Protein AF-A0A2G9M566-F1 (afdb_monomer_lite)

Foldseek 3Di:
DPPVVVVVVVVVVVVVVVVVVVVVVVVPPPPPPPDLVPDDFFDKDKAKFFFQDWDDDDQKIWTWGAHPPGDIAIEIEGDPDDDDDDHGWIKMFIFGFHADPNDTHTYGPDMDTD

Secondary structure (DSSP, 8-state):
--HHHHHHHHHHHHHHHHHHHHHHHHHT-----S-GGGS-TT-EEEEEEEEEEEEEETTEEEEEEEESSS-EEEEEE--SS-----TT-EEEEEEEEEEETTEEEEEEEEEEE-

Radius of gyration: 21.84 Å; chains: 1; bounding box: 43×29×70 Å

pLDDT: mean 78.09, std 10.56, range [49.12, 95.38]

Structure (mmCIF, N/CA/C/O backbone):
data_AF-A0A2G9M566-F1
#
_entry.id   AF-A0A2G9M566-F1
#
loop_
_atom_site.group_PDB
_atom_site.id
_atom_site.type_symbol
_atom_site.label_atom_id
_atom_site.label_alt_id
_atom_site.label_comp_id
_atom_site.label_asym_id
_atom_site.label_entity_id
_atom_site.label_seq_id
_atom_site.pdbx_PDB_ins_code
_atom_site.Cartn_x
_atom_site.Cartn_y
_atom_site.Cartn_z
_atom_site.occupancy
_atom_site.B_iso_or_equiv
_atom_site.auth_seq_id
_atom_site.auth_comp_id
_atom_site.auth_asym_id
_atom_site.auth_atom_id
_atom_site.pdbx_PDB_model_num
ATOM 1 N N . MET A 1 1 ? 20.624 1.531 -53.711 1.00 56.59 1 MET A N 1
ATOM 2 C CA . MET A 1 1 ? 20.668 1.667 -52.242 1.00 56.59 1 MET A CA 1
ATOM 3 C C . MET A 1 1 ? 21.709 0.681 -51.757 1.00 56.59 1 MET A C 1
ATOM 5 O O . MET A 1 1 ? 21.498 -0.508 -51.933 1.00 56.59 1 MET A O 1
ATOM 9 N N . GLU A 1 2 ? 22.858 1.154 -51.280 1.00 57.94 2 GLU A N 1
ATOM 10 C CA . GLU A 1 2 ? 23.898 0.269 -50.744 1.00 57.94 2 GLU A CA 1
ATOM 11 C C . GLU A 1 2 ? 23.403 -0.329 -49.425 1.00 57.94 2 GLU A C 1
ATOM 13 O O . GLU A 1 2 ? 23.013 0.402 -48.514 1.00 57.94 2 GLU A O 1
ATOM 18 N N . GLU A 1 3 ? 23.381 -1.656 -49.338 1.00 62.59 3 GLU A N 1
ATOM 19 C CA . GLU A 1 3 ? 22.819 -2.434 -48.224 1.00 62.59 3 GLU A CA 1
ATOM 20 C C . GLU A 1 3 ? 23.371 -1.999 -46.851 1.00 62.59 3 GLU A C 1
ATOM 22 O O . GLU A 1 3 ? 22.655 -2.011 -45.848 1.00 62.59 3 GLU A O 1
ATOM 27 N N . GLY A 1 4 ? 24.606 -1.484 -46.815 1.00 69.00 4 GLY A N 1
ATOM 28 C CA . GLY A 1 4 ? 25.237 -0.959 -45.602 1.00 69.00 4 GLY A CA 1
ATOM 29 C C . GLY A 1 4 ? 24.615 0.329 -45.042 1.00 69.00 4 GLY A C 1
ATOM 30 O O . GLY A 1 4 ? 24.756 0.602 -43.849 1.00 69.00 4 GLY A O 1
ATOM 31 N N . SER A 1 5 ? 23.907 1.122 -45.853 1.00 80.12 5 SER A N 1
ATOM 32 C CA . SER A 1 5 ? 23.261 2.359 -45.385 1.00 80.12 5 SER A CA 1
ATOM 33 C C . SER A 1 5 ? 21.976 2.080 -44.607 1.00 80.12 5 SER A C 1
ATOM 35 O O . SER A 1 5 ? 21.711 2.746 -43.608 1.00 80.12 5 SER A O 1
ATOM 37 N N . LEU A 1 6 ? 21.209 1.055 -44.995 1.00 83.88 6 LEU A N 1
ATOM 38 C CA . LEU A 1 6 ? 19.979 0.682 -44.290 1.00 83.88 6 LEU A CA 1
ATOM 39 C C . LEU A 1 6 ? 20.281 0.133 -42.889 1.00 83.88 6 LEU A C 1
ATOM 41 O O . LEU A 1 6 ? 1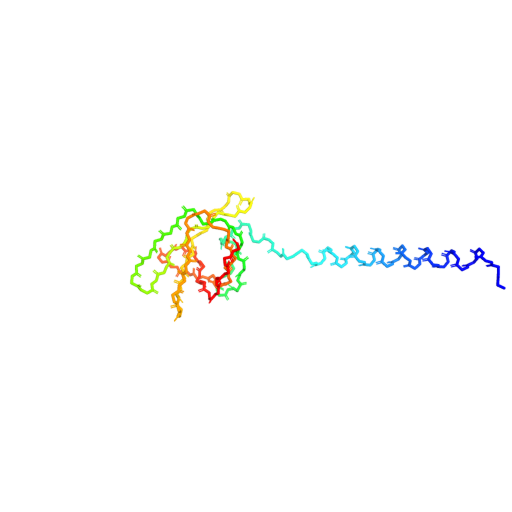9.622 0.508 -41.921 1.00 83.88 6 LEU A O 1
ATOM 45 N N . GLN A 1 7 ? 21.326 -0.691 -42.767 1.00 82.69 7 GLN A N 1
ATOM 46 C CA . GLN A 1 7 ? 21.741 -1.263 -41.486 1.00 82.69 7 GLN A CA 1
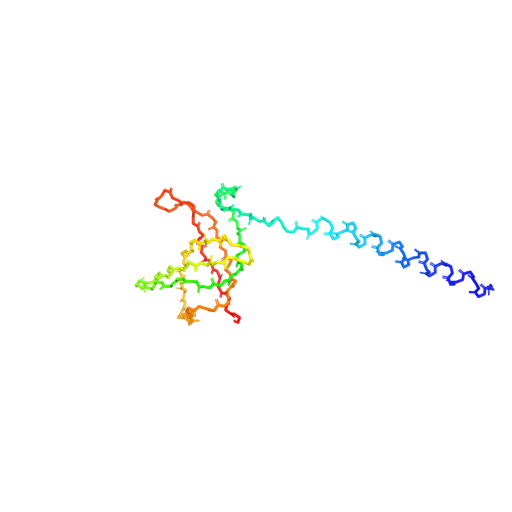ATOM 47 C C . GLN A 1 7 ? 22.201 -0.181 -40.496 1.00 82.69 7 GLN A C 1
ATOM 49 O O . GLN A 1 7 ? 21.819 -0.211 -39.329 1.00 82.69 7 GLN A O 1
ATOM 54 N N . LYS A 1 8 ? 22.960 0.821 -40.957 1.00 85.75 8 LYS A N 1
ATOM 55 C CA . LYS A 1 8 ? 23.404 1.946 -40.113 1.00 85.75 8 LYS A CA 1
ATOM 56 C C . LYS A 1 8 ? 22.239 2.798 -39.612 1.00 85.75 8 LYS A C 1
ATOM 58 O O . LYS A 1 8 ? 22.239 3.203 -38.450 1.00 85.75 8 LYS A O 1
ATOM 63 N N . ILE A 1 9 ? 21.239 3.040 -40.459 1.00 90.25 9 ILE A N 1
ATOM 64 C CA . ILE A 1 9 ? 20.042 3.800 -40.080 1.00 90.25 9 ILE A CA 1
ATOM 65 C C . ILE A 1 9 ? 19.222 3.011 -39.053 1.00 90.25 9 ILE A C 1
ATOM 67 O O . ILE A 1 9 ? 18.854 3.563 -38.019 1.00 90.25 9 ILE A O 1
ATOM 71 N N . ALA A 1 10 ? 19.011 1.712 -39.279 1.00 91.19 10 ALA A N 1
ATOM 72 C CA . ALA A 1 10 ? 18.273 0.851 -38.356 1.00 91.19 10 ALA A CA 1
ATOM 73 C C . ALA A 1 10 ? 18.933 0.779 -36.969 1.00 91.19 10 ALA A C 1
ATOM 75 O O . ALA A 1 10 ? 18.255 0.920 -35.953 1.00 91.19 10 ALA A O 1
ATOM 76 N N . VAL A 1 11 ? 20.262 0.630 -36.920 1.00 91.62 11 VAL A N 1
ATOM 77 C CA . VAL A 1 11 ? 21.016 0.606 -35.657 1.00 91.62 11 VAL A CA 1
ATOM 78 C C . VAL A 1 11 ? 20.936 1.957 -34.943 1.00 91.62 11 VAL A C 1
ATOM 80 O O . VAL A 1 11 ? 20.711 1.992 -33.737 1.00 91.62 11 VAL A O 1
ATOM 83 N N . THR A 1 12 ? 21.044 3.069 -35.673 1.00 93.44 12 THR A N 1
ATOM 84 C CA . THR A 1 12 ? 20.924 4.418 -35.090 1.00 93.44 12 THR A CA 1
ATOM 85 C C . THR A 1 12 ? 19.541 4.652 -34.481 1.00 93.44 12 THR A C 1
ATOM 87 O O . THR A 1 12 ? 19.442 5.154 -33.364 1.00 93.44 12 THR A O 1
ATOM 90 N N . ILE A 1 13 ? 18.472 4.250 -35.177 1.00 94.44 13 ILE A N 1
ATOM 91 C CA . ILE A 1 13 ? 17.097 4.376 -34.675 1.00 94.44 13 ILE A CA 1
ATOM 92 C C . ILE A 1 13 ? 16.893 3.502 -33.434 1.00 94.44 13 ILE A C 1
ATOM 94 O O . ILE A 1 13 ? 16.295 3.960 -32.465 1.00 94.44 13 ILE A O 1
ATOM 98 N N . LEU A 1 14 ? 17.425 2.277 -33.428 1.00 95.00 14 LEU A N 1
ATOM 99 C CA . LEU A 1 14 ? 17.317 1.368 -32.288 1.00 95.00 14 LEU A CA 1
ATOM 100 C C . LEU A 1 14 ? 18.051 1.912 -31.056 1.00 95.00 14 LEU A C 1
ATOM 102 O O . LEU A 1 14 ? 17.481 1.940 -29.968 1.00 95.00 14 LEU A O 1
ATOM 106 N N . ILE A 1 15 ? 19.281 2.404 -31.227 1.00 95.38 15 ILE A N 1
ATOM 107 C CA . ILE A 1 15 ? 20.054 3.019 -30.139 1.00 95.38 15 ILE A CA 1
ATOM 108 C C . ILE A 1 15 ? 19.349 4.277 -29.629 1.00 95.38 15 ILE A C 1
ATOM 110 O O . ILE A 1 15 ? 19.207 4.449 -28.421 1.00 95.38 15 ILE A O 1
ATOM 114 N N . SER A 1 16 ? 18.862 5.134 -30.529 1.00 94.44 16 SER A N 1
ATOM 115 C CA . SER A 1 16 ? 18.134 6.342 -30.141 1.00 94.44 16 SER A CA 1
ATOM 116 C C . SER A 1 16 ? 16.840 6.007 -29.400 1.00 94.44 16 SER A C 1
ATOM 118 O O . SER A 1 16 ? 16.543 6.643 -28.395 1.00 94.44 16 SER A O 1
ATOM 120 N N . GLY A 1 17 ? 16.086 5.004 -29.854 1.00 93.25 17 GLY A N 1
ATOM 121 C CA . GLY A 1 17 ? 14.858 4.557 -29.198 1.00 93.25 17 GLY A CA 1
ATOM 122 C C . GLY A 1 17 ? 15.115 4.000 -27.800 1.00 93.25 17 GLY A C 1
ATOM 123 O O . GLY A 1 17 ? 14.394 4.339 -26.866 1.00 93.25 17 GLY A O 1
ATOM 124 N N . LEU A 1 18 ? 16.184 3.217 -27.627 1.00 93.62 18 LEU A N 1
ATOM 125 C CA . LEU A 1 18 ? 16.606 2.739 -26.307 1.00 93.62 18 LEU A CA 1
ATOM 126 C C . LEU A 1 18 ? 17.043 3.887 -25.391 1.00 93.62 18 LEU A C 1
ATOM 128 O O . LEU A 1 18 ? 16.733 3.861 -24.203 1.00 93.62 18 LEU A O 1
ATOM 132 N N . LEU A 1 19 ? 17.713 4.909 -25.931 1.00 92.50 19 LEU A N 1
ATOM 133 C CA . LEU A 1 19 ? 18.102 6.097 -25.170 1.00 92.50 19 LEU A CA 1
ATOM 134 C C . LEU A 1 19 ? 16.871 6.854 -24.646 1.00 92.50 19 LEU A C 1
ATOM 136 O O . LEU A 1 19 ? 16.814 7.191 -23.467 1.00 92.50 19 LEU A O 1
ATOM 140 N N . PHE A 1 20 ? 15.866 7.073 -25.502 1.00 89.44 20 PHE A N 1
ATOM 141 C CA . PHE A 1 20 ? 14.601 7.696 -25.098 1.00 89.44 20 PHE A CA 1
ATOM 142 C C . PHE A 1 20 ? 13.849 6.857 -24.065 1.00 89.44 20 PHE A C 1
ATOM 144 O O . PHE A 1 20 ? 13.323 7.405 -23.100 1.00 89.44 20 PHE A O 1
ATOM 151 N N . LEU A 1 21 ? 13.836 5.533 -24.232 1.00 87.62 21 LEU A N 1
ATOM 152 C CA . LEU A 1 21 ? 13.208 4.628 -23.275 1.00 87.62 21 LEU A CA 1
ATOM 153 C C . LEU A 1 21 ? 13.882 4.697 -21.898 1.00 87.62 21 LEU A C 1
ATOM 155 O O . LEU A 1 21 ? 13.191 4.657 -20.887 1.00 87.62 21 LEU A O 1
ATOM 159 N N . LEU A 1 22 ? 15.210 4.834 -21.852 1.00 85.69 22 LEU A N 1
ATOM 160 C CA . LEU A 1 22 ? 15.968 4.959 -20.605 1.00 85.69 22 LEU A CA 1
ATOM 161 C C . LEU A 1 22 ? 15.642 6.272 -19.880 1.00 85.69 22 LEU A C 1
ATOM 163 O O . LEU A 1 22 ? 15.429 6.263 -18.672 1.00 85.69 22 LEU A O 1
ATOM 167 N N . ILE A 1 23 ? 15.536 7.383 -20.617 1.00 83.19 23 ILE A N 1
ATOM 168 C CA . ILE A 1 23 ? 15.117 8.677 -20.054 1.00 83.19 23 ILE A CA 1
ATOM 169 C C . ILE A 1 23 ? 13.696 8.578 -19.490 1.00 83.19 23 ILE A C 1
ATOM 171 O O . ILE A 1 23 ? 13.462 8.996 -18.361 1.00 83.19 23 ILE A O 1
ATOM 175 N N . TYR A 1 24 ? 12.773 7.961 -20.233 1.00 82.25 24 TYR A N 1
ATOM 176 C CA . TYR A 1 24 ? 11.403 7.750 -19.767 1.00 82.25 24 TYR A CA 1
ATOM 177 C C . TYR A 1 24 ? 11.349 6.869 -18.511 1.00 82.25 24 TYR A C 1
ATOM 179 O O . TYR A 1 24 ? 10.590 7.150 -17.592 1.00 82.25 24 TYR A O 1
ATOM 187 N N . LEU A 1 25 ? 12.191 5.834 -18.427 1.00 75.12 25 LEU A N 1
ATOM 188 C CA . LEU A 1 25 ? 12.268 4.974 -17.244 1.00 75.12 25 LEU A CA 1
ATOM 189 C C . LEU A 1 25 ? 12.679 5.736 -15.977 1.00 75.12 25 LEU A C 1
ATOM 191 O O . LEU A 1 25 ? 12.199 5.394 -14.902 1.00 75.12 25 LEU A O 1
ATOM 195 N N . ASN A 1 26 ? 13.534 6.756 -16.099 1.00 63.25 26 ASN A N 1
ATOM 196 C CA . ASN A 1 26 ? 13.957 7.574 -14.959 1.00 63.25 26 ASN A CA 1
ATOM 197 C C . ASN A 1 26 ? 12.855 8.517 -14.451 1.00 63.25 26 ASN A C 1
ATOM 199 O O . ASN A 1 26 ? 12.865 8.863 -13.276 1.00 63.25 26 ASN A O 1
ATOM 203 N N . GLU A 1 27 ? 11.911 8.935 -15.298 1.00 60.47 27 GLU A N 1
ATOM 204 C CA . GLU A 1 27 ? 10.758 9.740 -14.857 1.00 60.47 27 GLU A CA 1
ATOM 205 C C . GLU A 1 27 ? 9.639 8.878 -14.253 1.00 60.47 27 GLU A C 1
ATOM 207 O O . GLU A 1 27 ? 8.812 9.373 -13.494 1.00 60.47 27 GLU A O 1
ATOM 212 N N . VAL A 1 28 ? 9.624 7.576 -14.557 1.00 56.69 28 VAL A N 1
ATOM 213 C CA . VAL A 1 28 ? 8.650 6.601 -14.037 1.00 56.69 28 VAL A CA 1
ATOM 214 C C . VAL A 1 28 ? 9.246 5.804 -12.869 1.00 56.69 28 VAL A C 1
ATOM 216 O O . VAL A 1 28 ? 8.931 4.634 -12.653 1.00 56.69 28 VAL A O 1
ATOM 219 N N . GLU A 1 29 ? 10.106 6.418 -12.058 1.00 52.19 29 GLU A N 1
ATOM 220 C CA . GLU A 1 29 ? 10.262 5.943 -10.687 1.00 52.19 29 GLU A CA 1
ATOM 221 C C . GLU A 1 29 ? 9.080 6.482 -9.884 1.00 52.19 29 GLU A C 1
ATOM 223 O O . GLU A 1 29 ? 9.109 7.604 -9.391 1.00 52.19 29 GLU A O 1
ATOM 228 N N . LEU A 1 30 ? 8.013 5.675 -9.786 1.00 53.41 30 LEU A N 1
ATOM 229 C CA . LEU A 1 30 ? 6.952 5.892 -8.799 1.00 53.41 30 LEU A CA 1
ATOM 230 C C . LEU A 1 30 ? 7.631 6.204 -7.464 1.00 53.41 30 LEU A C 1
ATOM 232 O O . LEU A 1 30 ? 8.444 5.388 -7.011 1.00 53.41 30 LEU A O 1
ATOM 236 N N . GLU A 1 31 ? 7.336 7.370 -6.883 1.00 54.44 31 GLU A N 1
ATOM 237 C CA . GLU A 1 31 ? 7.908 7.781 -5.606 1.00 54.44 31 GLU A CA 1
ATOM 238 C C . GLU A 1 31 ? 7.667 6.659 -4.596 1.00 54.44 31 GLU A C 1
ATOM 240 O O . GLU A 1 31 ? 6.547 6.354 -4.183 1.00 54.44 31 GLU A O 1
ATOM 245 N N . ARG A 1 32 ? 8.746 5.942 -4.273 1.00 55.56 32 ARG A N 1
ATOM 246 C CA . ARG A 1 32 ? 8.707 4.849 -3.313 1.00 55.56 32 ARG A CA 1
ATOM 247 C C . ARG A 1 32 ? 8.721 5.494 -1.945 1.00 55.56 32 ARG A C 1
ATOM 249 O O . ARG A 1 32 ? 9.791 5.781 -1.416 1.00 55.56 32 ARG A O 1
ATOM 256 N N . ILE A 1 33 ? 7.526 5.733 -1.421 1.00 60.16 33 ILE A N 1
ATOM 257 C CA . ILE A 1 33 ? 7.306 6.218 -0.064 1.00 60.16 33 ILE A CA 1
ATOM 258 C C . ILE A 1 33 ? 8.043 5.280 0.897 1.00 60.16 33 ILE A C 1
ATOM 260 O O . ILE A 1 33 ? 7.712 4.098 1.005 1.00 60.16 33 ILE A O 1
ATOM 264 N N . GLN A 1 34 ? 9.093 5.803 1.531 1.00 61.53 34 GLN A N 1
ATOM 265 C CA . GLN A 1 34 ? 9.923 5.049 2.474 1.00 61.53 34 GLN A CA 1
ATOM 266 C C . GLN A 1 34 ? 9.306 5.038 3.870 1.00 61.53 34 GLN A C 1
ATOM 268 O O . GLN A 1 34 ? 9.486 4.058 4.578 1.00 61.53 34 GLN A O 1
ATOM 273 N N . SER A 1 35 ? 8.562 6.090 4.223 1.00 66.75 35 SER A N 1
ATOM 274 C CA . SER A 1 35 ? 7.863 6.248 5.494 1.00 66.75 35 SER A CA 1
ATOM 275 C C . SER A 1 35 ? 6.546 6.990 5.279 1.00 66.75 35 SER A C 1
ATOM 277 O O . SER A 1 35 ? 6.474 7.940 4.502 1.00 66.75 35 SER A O 1
ATOM 279 N N . LEU A 1 36 ? 5.507 6.579 6.006 1.00 69.94 36 LEU A N 1
ATOM 280 C CA . LEU A 1 36 ? 4.226 7.290 6.076 1.00 69.94 36 LEU A CA 1
ATOM 281 C C . LEU A 1 36 ? 4.361 8.691 6.692 1.00 69.94 36 LEU A C 1
ATOM 283 O O . LEU A 1 36 ? 3.516 9.551 6.452 1.00 69.94 36 LEU A O 1
ATOM 287 N N . GLU A 1 37 ? 5.417 8.943 7.470 1.0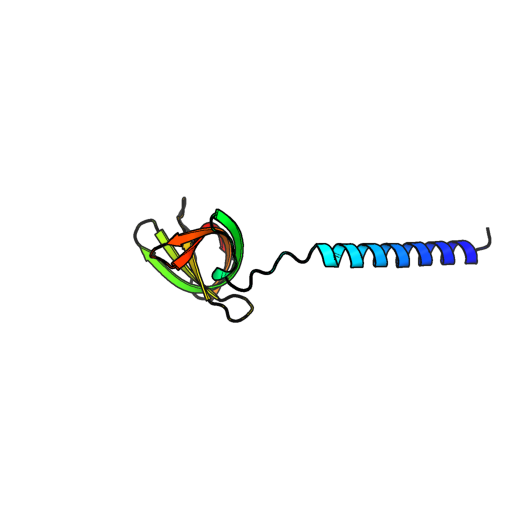0 70.56 37 GLU A N 1
ATOM 288 C CA . GLU A 1 37 ? 5.666 10.249 8.089 1.00 70.56 37 GLU A CA 1
ATOM 289 C C . GLU A 1 37 ? 5.884 11.348 7.046 1.00 70.56 37 GLU A C 1
ATOM 291 O O . GLU A 1 37 ? 5.419 12.472 7.251 1.00 70.56 37 GLU A O 1
ATOM 296 N N . ASP A 1 38 ? 6.478 11.001 5.905 1.00 70.50 38 ASP A N 1
ATOM 297 C CA . ASP A 1 38 ? 6.799 11.934 4.824 1.00 70.50 38 ASP A CA 1
ATOM 298 C C . ASP A 1 38 ? 5.632 12.158 3.853 1.00 70.50 38 ASP A C 1
ATOM 300 O O . ASP A 1 38 ? 5.678 13.080 3.040 1.00 70.50 38 ASP A O 1
ATOM 304 N N . VAL A 1 39 ? 4.566 11.355 3.952 1.00 75.81 39 VAL A N 1
ATOM 305 C CA . VAL A 1 39 ? 3.399 11.462 3.069 1.00 75.81 39 VAL A CA 1
ATOM 306 C C . VAL A 1 39 ? 2.412 12.493 3.619 1.00 75.81 39 VAL A C 1
ATOM 308 O O . VAL A 1 39 ? 2.014 12.390 4.789 1.00 75.81 39 VAL A O 1
ATOM 311 N N . PRO A 1 40 ? 2.006 13.498 2.828 1.00 77.81 4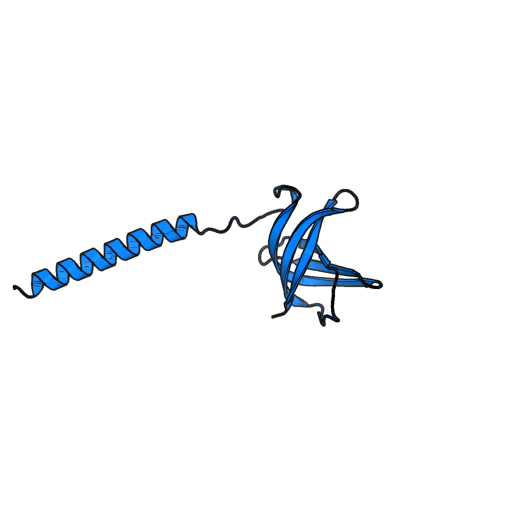0 PRO A N 1
ATOM 312 C CA . PRO A 1 40 ? 0.861 14.346 3.124 1.00 77.81 40 PRO A CA 1
ATOM 313 C C . PRO A 1 40 ? -0.375 13.555 3.575 1.00 77.81 40 PRO A C 1
ATOM 315 O O . PRO A 1 40 ? -0.648 12.451 3.107 1.00 77.81 40 PRO A O 1
ATOM 318 N N . LEU A 1 41 ? -1.146 14.143 4.490 1.00 79.88 41 LEU A N 1
ATOM 319 C CA . LEU A 1 41 ? -2.493 13.646 4.774 1.00 79.88 41 LEU A CA 1
ATOM 320 C C . LEU A 1 41 ? -3.361 13.790 3.516 1.00 79.88 41 LEU A C 1
ATOM 322 O O . LEU A 1 41 ? -3.123 14.685 2.703 1.00 79.88 41 LEU A O 1
ATOM 326 N N . ASP A 1 42 ? -4.361 12.922 3.384 1.00 81.12 42 ASP A N 1
ATOM 327 C CA . ASP A 1 42 ? -5.306 12.868 2.260 1.00 81.12 42 ASP A CA 1
ATOM 328 C C . ASP A 1 42 ? -4.699 12.430 0.911 1.00 81.12 42 ASP A C 1
ATOM 330 O O . ASP A 1 42 ? -5.367 12.496 -0.124 1.00 81.12 42 ASP A O 1
ATOM 334 N N . GLU A 1 43 ? -3.457 11.938 0.895 1.00 81.50 43 GLU A N 1
ATOM 335 C CA . GLU A 1 43 ? -2.839 11.389 -0.315 1.00 81.50 43 GLU A CA 1
ATOM 336 C C . GLU A 1 43 ? -3.234 9.922 -0.547 1.00 81.50 43 GLU A C 1
ATOM 338 O O . GLU A 1 43 ? -3.294 9.112 0.385 1.00 81.50 43 GLU A O 1
ATOM 343 N N . GLU A 1 44 ? -3.499 9.569 -1.808 1.00 77.75 44 GLU A N 1
ATOM 344 C CA . GLU A 1 44 ? -3.748 8.187 -2.219 1.00 77.75 44 GLU A CA 1
ATOM 345 C C . GLU A 1 44 ? -2.434 7.421 -2.382 1.00 77.75 44 GLU A C 1
ATOM 347 O O . GLU A 1 44 ? -1.566 7.785 -3.174 1.00 77.75 44 GLU A O 1
ATOM 352 N N . VAL A 1 45 ? -2.314 6.300 -1.675 1.00 81.88 45 VAL A N 1
ATOM 353 C CA . VAL A 1 45 ? -1.117 5.461 -1.667 1.00 81.88 45 VAL A CA 1
ATOM 354 C C . VAL A 1 45 ? -1.441 4.012 -2.003 1.00 81.88 45 VAL A C 1
ATOM 356 O O . VAL A 1 45 ? -2.534 3.493 -1.750 1.00 81.88 45 VAL A O 1
ATOM 359 N N . LYS A 1 46 ? -0.442 3.327 -2.562 1.00 79.81 46 LYS A N 1
ATOM 360 C CA . LYS A 1 46 ? -0.494 1.899 -2.866 1.00 79.81 46 LYS A CA 1
ATOM 361 C C . LYS A 1 46 ? 0.624 1.163 -2.142 1.00 79.81 46 LYS A C 1
ATOM 363 O O . LYS A 1 46 ? 1.796 1.335 -2.461 1.00 79.81 46 LYS A O 1
ATOM 368 N N . ILE A 1 47 ? 0.246 0.298 -1.207 1.00 79.56 47 ILE A N 1
ATOM 369 C CA . ILE A 1 47 ? 1.158 -0.487 -0.375 1.00 79.56 47 ILE A CA 1
ATOM 370 C C . ILE A 1 47 ? 1.173 -1.929 -0.871 1.00 79.56 47 ILE A C 1
ATOM 372 O O . ILE A 1 47 ? 0.122 -2.528 -1.094 1.00 79.56 47 ILE A O 1
ATOM 376 N N . ALA A 1 48 ? 2.363 -2.506 -1.019 1.00 80.88 48 ALA A N 1
ATOM 377 C CA . ALA A 1 48 ? 2.547 -3.920 -1.321 1.00 80.88 48 ALA A CA 1
ATOM 378 C C . ALA A 1 48 ? 3.489 -4.557 -0.295 1.00 80.88 48 ALA A C 1
ATOM 380 O O . ALA A 1 48 ? 4.605 -4.076 -0.091 1.00 80.88 48 ALA A O 1
ATOM 381 N N . GLY A 1 49 ? 3.056 -5.654 0.324 1.00 81.25 49 GLY A N 1
ATOM 382 C CA . GLY A 1 49 ? 3.830 -6.321 1.368 1.00 81.25 49 GLY A CA 1
ATOM 383 C C . GLY A 1 49 ? 3.202 -7.625 1.847 1.00 81.25 49 GLY A C 1
ATOM 384 O O . GLY A 1 49 ? 2.293 -8.161 1.209 1.00 81.25 49 GLY A O 1
ATOM 385 N N . MET A 1 50 ? 3.724 -8.158 2.947 1.00 82.56 50 MET A N 1
ATOM 386 C CA . MET A 1 50 ? 3.235 -9.374 3.597 1.00 82.56 50 MET A CA 1
ATOM 387 C C . MET A 1 50 ? 2.448 -9.021 4.859 1.00 82.56 50 MET A C 1
ATOM 389 O O . MET A 1 50 ? 2.888 -8.195 5.655 1.00 82.56 50 MET A O 1
ATOM 393 N N . VAL A 1 51 ? 1.301 -9.664 5.074 1.00 86.38 51 VAL A N 1
ATOM 394 C CA . VAL A 1 51 ? 0.509 -9.469 6.296 1.00 86.38 51 VAL A CA 1
ATOM 395 C C . VAL A 1 51 ? 1.192 -10.164 7.477 1.00 86.38 51 VAL A C 1
ATOM 397 O O . VAL A 1 51 ? 1.224 -11.394 7.547 1.00 86.38 51 VAL A O 1
ATOM 400 N N . THR A 1 52 ? 1.698 -9.389 8.436 1.00 84.50 52 THR A N 1
ATOM 401 C CA . THR A 1 52 ? 2.351 -9.902 9.656 1.00 84.50 52 THR A CA 1
ATOM 402 C C . THR A 1 52 ? 1.403 -9.969 10.846 1.00 84.50 52 THR A C 1
ATOM 404 O O . THR A 1 52 ? 1.573 -10.806 11.734 1.00 84.50 52 THR A O 1
ATOM 407 N N . LYS A 1 53 ? 0.366 -9.126 10.861 1.00 85.19 53 LYS A N 1
ATOM 408 C CA . LYS A 1 53 ? -0.671 -9.126 11.895 1.00 85.19 53 LYS A CA 1
ATOM 409 C C . LYS A 1 53 ? -2.034 -8.850 11.280 1.00 85.19 53 LYS A C 1
ATOM 411 O O . LYS A 1 53 ? -2.173 -8.007 10.401 1.00 85.19 53 LYS A O 1
ATOM 416 N N . LEU A 1 54 ? -3.050 -9.548 11.776 1.00 87.12 54 LEU A N 1
ATOM 417 C CA . LEU A 1 54 ? -4.428 -9.408 11.325 1.00 87.12 54 LEU A CA 1
ATOM 418 C C . LEU A 1 54 ? -5.355 -9.454 12.537 1.00 87.12 54 LEU A C 1
ATOM 420 O O . LEU A 1 54 ? -5.321 -10.400 13.320 1.00 87.12 54 LEU A O 1
ATOM 424 N N . THR A 1 55 ? -6.171 -8.417 12.711 1.00 87.19 55 THR A N 1
ATOM 425 C CA . THR A 1 55 ? -7.193 -8.340 13.760 1.00 87.19 55 THR A CA 1
ATOM 426 C C . THR A 1 55 ? -8.515 -7.921 13.137 1.00 87.19 55 THR A C 1
ATOM 428 O O . THR A 1 55 ? -8.644 -6.817 12.620 1.00 87.19 55 THR A O 1
ATOM 431 N N . LYS A 1 56 ? -9.521 -8.795 13.202 1.00 82.31 56 LYS A N 1
ATOM 432 C CA . LYS A 1 56 ? -10.886 -8.486 12.761 1.00 82.31 56 LYS A CA 1
ATOM 433 C C . LYS A 1 56 ? -11.728 -8.112 13.980 1.00 82.31 56 LYS A C 1
ATOM 435 O O . LYS A 1 56 ? -11.805 -8.895 14.926 1.00 82.31 56 LYS A O 1
ATOM 440 N N . LYS A 1 57 ? -12.346 -6.929 13.968 1.00 82.25 57 LYS A N 1
ATOM 441 C CA . LYS A 1 57 ? -13.330 -6.497 14.972 1.00 82.25 57 LYS A CA 1
ATOM 442 C C . LYS A 1 57 ? -14.558 -5.941 14.266 1.00 82.25 57 LYS A C 1
ATOM 444 O O . LYS A 1 57 ? -14.461 -4.962 13.533 1.00 82.25 57 LYS A O 1
ATOM 449 N N . ASP A 1 58 ? -15.709 -6.557 14.514 1.00 80.50 58 ASP A N 1
ATOM 450 C CA . ASP A 1 58 ? -16.999 -6.173 13.935 1.00 80.50 58 ASP A CA 1
ATOM 451 C C . ASP A 1 58 ? -16.950 -6.047 12.398 1.00 80.50 58 ASP A C 1
ATOM 453 O O . ASP A 1 58 ? -16.851 -7.056 11.702 1.00 80.50 58 ASP A O 1
ATOM 457 N N . LYS A 1 59 ? -17.008 -4.812 11.876 1.00 79.88 59 LYS A N 1
ATOM 458 C CA . LYS A 1 59 ? -16.947 -4.466 10.442 1.00 79.88 59 LYS A CA 1
ATOM 459 C C . LYS A 1 59 ? -15.613 -3.837 10.020 1.00 79.88 59 LYS A C 1
ATOM 461 O O . LYS A 1 59 ? -15.534 -3.243 8.949 1.00 79.88 59 LYS A O 1
ATOM 466 N N . VAL A 1 60 ? -14.586 -3.921 10.863 1.00 76.56 60 VAL A N 1
ATOM 467 C CA . VAL A 1 60 ? -13.274 -3.305 10.633 1.00 76.56 60 VAL A CA 1
ATOM 468 C C . VAL A 1 60 ? -12.187 -4.371 10.690 1.00 76.56 60 VAL A C 1
ATOM 470 O O . VAL A 1 60 ? -12.172 -5.236 11.573 1.00 76.56 60 VAL A O 1
ATOM 473 N N . VAL A 1 61 ? -11.264 -4.312 9.737 1.00 84.00 61 VAL A N 1
ATOM 474 C CA . VAL A 1 61 ? -10.105 -5.198 9.669 1.00 84.00 61 VAL A CA 1
ATOM 475 C C . VAL A 1 61 ? -8.853 -4.353 9.851 1.00 84.00 61 VAL A C 1
ATOM 477 O O . VAL A 1 61 ? -8.567 -3.483 9.039 1.00 84.00 61 VAL A O 1
ATOM 480 N N . PHE A 1 62 ? -8.107 -4.625 10.915 1.00 84.31 62 PHE A N 1
ATOM 481 C CA . PHE A 1 62 ? -6.797 -4.037 11.164 1.00 84.31 62 PHE A CA 1
ATOM 482 C C . PHE A 1 62 ? -5.731 -4.996 10.645 1.00 84.31 62 PHE A C 1
ATOM 484 O O . PHE A 1 62 ? -5.701 -6.171 11.032 1.00 84.31 62 PHE A O 1
ATOM 491 N N . LEU A 1 63 ? -4.879 -4.502 9.760 1.00 85.44 63 LEU A N 1
ATOM 492 C CA . LEU A 1 63 ? -3.817 -5.249 9.105 1.00 85.44 63 LEU A CA 1
ATOM 493 C C . LEU A 1 63 ? -2.502 -4.543 9.393 1.00 85.44 63 LEU A C 1
ATOM 495 O O . LEU A 1 63 ? -2.405 -3.334 9.232 1.00 85.44 63 LEU A O 1
ATOM 499 N N . THR A 1 64 ? -1.486 -5.306 9.758 1.00 83.06 64 THR A N 1
ATOM 500 C CA . THR A 1 64 ? -0.114 -4.812 9.775 1.00 83.06 64 THR A CA 1
ATOM 501 C C . THR A 1 64 ? 0.615 -5.482 8.620 1.00 83.06 64 THR A C 1
ATOM 503 O O . THR A 1 64 ? 0.630 -6.715 8.526 1.00 83.06 64 THR A O 1
ATOM 506 N N . VAL A 1 65 ? 1.164 -4.677 7.714 1.00 80.19 65 VAL A N 1
ATOM 507 C CA . VAL A 1 65 ? 1.823 -5.134 6.488 1.00 80.19 65 VAL A CA 1
ATOM 508 C C . VAL A 1 65 ? 3.298 -4.765 6.543 1.00 80.19 65 VAL A C 1
ATOM 510 O O . VAL A 1 65 ? 3.643 -3.602 6.716 1.00 80.19 65 VAL A O 1
ATOM 513 N N . GLU A 1 66 ? 4.171 -5.755 6.389 1.00 78.19 66 GLU A N 1
ATOM 514 C CA . GLU A 1 66 ? 5.612 -5.546 6.256 1.00 78.19 66 GLU A CA 1
ATOM 515 C C . GLU A 1 66 ? 5.979 -5.419 4.773 1.00 78.19 66 GLU A C 1
ATOM 517 O O . GLU A 1 66 ? 5.663 -6.293 3.956 1.00 78.19 66 GLU A O 1
ATOM 522 N N . GLY A 1 67 ? 6.611 -4.304 4.413 1.00 67.38 67 GLY A N 1
ATOM 523 C CA . GLY A 1 67 ? 7.073 -4.033 3.056 1.00 67.38 67 GLY A CA 1
ATOM 524 C C . GLY A 1 67 ? 8.254 -4.915 2.630 1.00 67.38 67 GLY A C 1
ATOM 525 O O . GLY A 1 67 ? 8.949 -5.522 3.439 1.00 67.38 67 GLY A O 1
ATOM 526 N N . LEU A 1 68 ? 8.535 -4.948 1.321 1.00 60.78 68 LEU A N 1
ATOM 527 C CA . LEU A 1 68 ? 9.684 -5.672 0.739 1.00 60.78 68 LEU A CA 1
ATOM 528 C C . LEU A 1 68 ? 11.059 -5.140 1.206 1.00 60.78 68 LEU A C 1
ATOM 530 O O . LEU A 1 68 ? 12.073 -5.821 1.052 1.00 60.78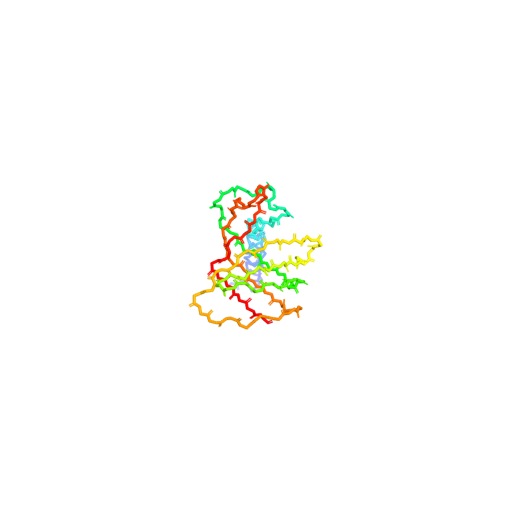 68 LEU A O 1
ATOM 534 N N . LYS A 1 69 ? 11.100 -3.931 1.778 1.00 50.56 69 LYS A N 1
ATOM 535 C CA . LYS A 1 69 ? 12.159 -3.459 2.677 1.00 50.56 69 LYS A CA 1
ATOM 536 C C . LYS A 1 69 ? 11.511 -3.196 4.033 1.00 50.56 69 LYS A C 1
ATOM 538 O O . LYS A 1 69 ? 10.398 -2.692 4.063 1.00 50.56 69 LYS A O 1
ATOM 543 N N . THR A 1 70 ? 12.227 -3.576 5.086 1.00 49.12 70 THR A N 1
ATOM 544 C CA . THR A 1 70 ? 11.854 -3.770 6.500 1.00 49.12 70 THR A CA 1
ATOM 545 C C . THR A 1 70 ? 11.174 -2.563 7.173 1.00 49.12 70 THR A C 1
ATOM 547 O O . THR A 1 70 ? 11.695 -1.991 8.121 1.00 49.12 70 THR A O 1
ATOM 550 N N . GLU A 1 71 ? 10.010 -2.168 6.677 1.00 55.44 71 GLU A N 1
ATOM 551 C CA . GLU A 1 71 ? 9.133 -1.125 7.207 1.00 55.44 71 GLU A CA 1
ATOM 552 C C . GLU A 1 71 ? 7.758 -1.760 7.424 1.00 55.44 71 GLU A C 1
ATOM 554 O O . GLU A 1 71 ? 7.239 -2.478 6.565 1.00 55.44 71 GLU A O 1
ATOM 559 N N . THR A 1 72 ? 7.199 -1.551 8.612 1.00 64.12 72 THR A N 1
ATOM 560 C CA . THR A 1 72 ? 5.928 -2.139 9.036 1.00 64.12 72 THR A CA 1
ATOM 561 C C . THR A 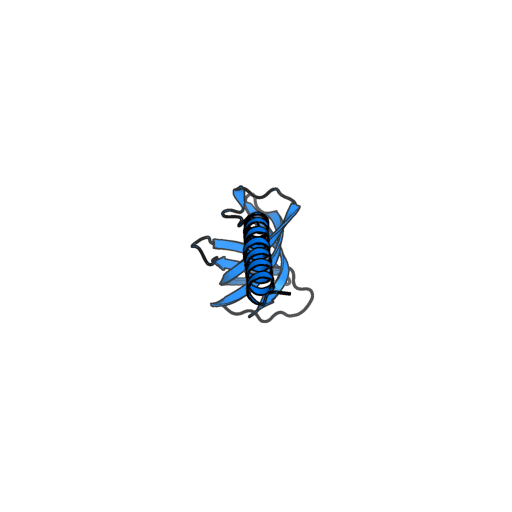1 72 ? 4.863 -1.050 9.023 1.00 64.12 72 THR A C 1
ATOM 563 O O . THR A 1 72 ? 5.042 -0.026 9.672 1.00 64.12 72 THR A O 1
ATOM 566 N N . MET A 1 73 ? 3.765 -1.260 8.298 1.00 76.00 73 MET A N 1
ATOM 567 C CA . MET A 1 73 ? 2.687 -0.281 8.139 1.00 76.00 73 MET A CA 1
ATOM 568 C C . MET A 1 73 ? 1.386 -0.794 8.752 1.00 76.00 73 MET A C 1
ATOM 570 O O . MET A 1 73 ? 0.968 -1.920 8.466 1.00 76.00 73 MET A O 1
ATOM 574 N N . ASP A 1 74 ? 0.735 0.044 9.559 1.00 77.75 74 ASP A N 1
ATOM 575 C CA . ASP A 1 74 ? -0.594 -0.223 10.106 1.00 77.75 74 ASP A CA 1
ATOM 576 C C . ASP A 1 74 ? -1.674 0.296 9.141 1.00 77.75 74 ASP A C 1
ATOM 578 O O . ASP A 1 74 ? -1.669 1.448 8.701 1.00 77.75 74 ASP A O 1
ATOM 582 N N . ILE A 1 75 ? -2.586 -0.599 8.769 1.00 80.25 75 ILE A N 1
ATOM 583 C CA . ILE A 1 75 ? -3.626 -0.387 7.766 1.00 80.25 75 ILE A CA 1
ATOM 584 C C . ILE A 1 75 ? -4.982 -0.703 8.392 1.00 80.25 75 ILE A C 1
ATOM 586 O O . ILE A 1 75 ? -5.206 -1.798 8.921 1.00 80.25 75 ILE A O 1
ATOM 590 N N . ILE A 1 76 ? -5.920 0.231 8.264 1.00 81.06 76 ILE A N 1
ATOM 591 C CA . ILE A 1 76 ? -7.322 0.032 8.623 1.00 81.06 76 ILE A CA 1
ATOM 592 C C . ILE A 1 76 ? -8.114 -0.187 7.343 1.00 81.06 76 ILE A C 1
ATOM 594 O O . ILE A 1 76 ? -8.139 0.657 6.454 1.00 81.06 76 ILE A O 1
ATOM 598 N N . PHE A 1 77 ? -8.792 -1.322 7.241 1.00 82.38 77 PHE A N 1
ATOM 599 C CA . PHE A 1 77 ? -9.588 -1.668 6.076 1.00 82.38 77 PHE A CA 1
ATOM 600 C C . PHE A 1 77 ? -11.059 -1.876 6.455 1.00 82.38 77 PHE A C 1
ATOM 602 O O . PHE A 1 77 ? -11.384 -2.616 7.390 1.00 82.38 77 PHE A O 1
ATOM 609 N N . PHE A 1 78 ? -11.954 -1.243 5.693 1.00 79.38 78 PHE A N 1
ATOM 610 C CA . PHE A 1 78 ? -13.404 -1.296 5.886 1.00 79.38 78 PHE A CA 1
ATOM 611 C C . PHE A 1 78 ? -14.065 -2.115 4.762 1.00 79.38 78 PHE A C 1
ATOM 613 O O . PHE A 1 78 ? -14.446 -1.561 3.726 1.00 79.38 78 PHE A O 1
ATOM 620 N N . PRO A 1 79 ? -14.202 -3.444 4.922 1.00 73.25 79 PRO A N 1
ATOM 621 C CA . PRO A 1 79 ? -14.793 -4.304 3.902 1.00 73.25 79 PRO A CA 1
ATOM 622 C C . PRO A 1 79 ? -16.256 -3.957 3.607 1.00 73.25 79 PRO A C 1
ATOM 624 O O . PRO A 1 79 ? -17.080 -3.854 4.516 1.00 73.25 79 PRO A O 1
ATOM 627 N N . LYS A 1 80 ? -16.598 -3.862 2.315 1.00 72.38 80 LYS A N 1
ATOM 628 C CA . LYS A 1 80 ? -17.996 -3.853 1.843 1.00 72.38 80 LYS A CA 1
ATOM 629 C C . LYS A 1 80 ? -18.576 -5.266 1.687 1.00 72.38 80 LYS A C 1
ATOM 631 O O . LYS A 1 80 ? -19.791 -5.424 1.739 1.00 72.38 80 LYS A O 1
ATOM 636 N N . GLU A 1 81 ? -17.711 -6.268 1.530 1.00 73.94 81 GLU A N 1
ATOM 637 C CA . GLU A 1 81 ? -18.028 -7.693 1.361 1.00 73.94 81 GLU A CA 1
ATOM 638 C C . GLU A 1 81 ? -17.056 -8.542 2.196 1.00 73.94 81 GLU A C 1
ATOM 640 O O . GLU A 1 81 ? -15.998 -8.052 2.595 1.00 73.94 81 GLU A O 1
ATOM 645 N N . ASP A 1 82 ? -17.393 -9.804 2.471 1.00 70.44 82 ASP A N 1
ATOM 646 C CA . ASP A 1 82 ? -16.520 -10.704 3.232 1.00 70.44 82 ASP A CA 1
ATOM 647 C C . ASP A 1 82 ? -15.197 -10.961 2.497 1.00 70.44 82 ASP A C 1
ATOM 649 O O . ASP A 1 82 ? -15.178 -11.461 1.372 1.00 70.44 82 ASP A O 1
ATOM 653 N N . ILE A 1 83 ? -14.074 -10.652 3.154 1.00 71.12 83 ILE A N 1
ATOM 654 C CA . ILE A 1 83 ? -12.730 -10.844 2.592 1.00 71.12 83 ILE A CA 1
ATOM 655 C C . ILE A 1 83 ? -11.966 -11.911 3.374 1.00 71.12 83 ILE A C 1
ATOM 657 O O . ILE A 1 83 ? -11.826 -11.855 4.607 1.00 71.12 83 ILE A O 1
ATOM 661 N N . PHE A 1 84 ? -11.435 -12.875 2.627 1.00 74.88 84 PHE A N 1
ATOM 662 C CA . PHE A 1 84 ? -10.559 -13.927 3.122 1.00 74.88 84 PHE A CA 1
ATOM 663 C C . PHE A 1 84 ? -9.105 -13.471 2.993 1.00 74.88 84 PHE A C 1
ATOM 665 O O . PHE A 1 84 ? -8.590 -13.335 1.890 1.00 74.88 84 PHE A O 1
ATOM 672 N N . ILE A 1 85 ? -8.476 -13.196 4.135 1.00 81.00 85 ILE A N 1
ATOM 673 C CA . ILE A 1 85 ? -7.068 -12.807 4.259 1.00 81.00 85 ILE A CA 1
ATOM 674 C C . ILE A 1 85 ? -6.516 -13.601 5.436 1.00 81.00 85 ILE A C 1
ATOM 676 O O . ILE A 1 85 ? -7.147 -13.630 6.500 1.00 81.00 85 ILE A O 1
ATOM 680 N N . ASN A 1 86 ? -5.358 -14.218 5.248 1.00 83.12 86 ASN A N 1
ATOM 681 C CA . ASN A 1 86 ? -4.637 -14.968 6.262 1.00 83.12 86 ASN A CA 1
ATOM 682 C C . ASN A 1 86 ? -3.306 -14.291 6.605 1.00 83.12 86 ASN A C 1
ATOM 684 O O . ASN A 1 86 ? -2.786 -13.444 5.879 1.00 83.12 86 ASN A O 1
ATOM 688 N N . LEU A 1 87 ? -2.754 -14.671 7.756 1.00 83.56 87 LEU A N 1
ATOM 689 C CA . LEU A 1 87 ? -1.395 -14.291 8.130 1.00 83.56 87 LEU A CA 1
ATOM 690 C C . LEU A 1 87 ? -0.400 -14.916 7.148 1.00 83.56 87 LEU A C 1
ATOM 692 O O . LEU A 1 87 ? -0.502 -16.104 6.847 1.00 83.56 87 LEU A O 1
ATOM 696 N N . GLY A 1 88 ? 0.572 -14.123 6.699 1.00 81.38 88 GLY A N 1
ATOM 697 C CA . GLY A 1 88 ? 1.566 -14.536 5.708 1.00 81.38 88 GLY A CA 1
ATOM 698 C C . GLY A 1 88 ? 1.147 -14.320 4.252 1.00 81.38 88 GLY A C 1
ATOM 699 O O . GLY A 1 88 ? 1.982 -14.496 3.369 1.00 81.38 88 GLY A O 1
ATOM 700 N N . ASP A 1 89 ? -0.093 -13.901 3.984 1.00 81.69 89 ASP A N 1
ATOM 701 C CA . ASP A 1 89 ? -0.523 -13.590 2.620 1.00 81.69 89 ASP A CA 1
ATOM 702 C C . ASP A 1 89 ? 0.200 -12.342 2.088 1.00 81.69 89 ASP A C 1
ATOM 704 O O . ASP A 1 89 ? 0.424 -11.361 2.812 1.00 81.69 89 ASP A O 1
ATOM 708 N N . HIS A 1 90 ? 0.523 -12.357 0.793 1.00 83.44 90 HIS A N 1
ATOM 709 C CA . HIS A 1 90 ? 1.004 -11.175 0.090 1.00 83.44 90 HIS A CA 1
ATOM 710 C C . HIS A 1 90 ? -0.180 -10.350 -0.401 1.00 83.44 90 HIS A C 1
ATOM 712 O O . HIS A 1 90 ? -1.019 -10.819 -1.171 1.00 83.44 90 HIS A O 1
ATOM 718 N N . VAL A 1 91 ? -0.229 -9.090 0.024 1.00 84.31 91 VAL A N 1
ATOM 719 C CA . VAL A 1 91 ? -1.350 -8.201 -0.273 1.00 84.31 91 VAL A CA 1
ATOM 720 C C . VAL A 1 91 ? -0.884 -6.912 -0.923 1.00 84.31 91 VAL A C 1
ATOM 722 O O . VAL A 1 91 ? 0.221 -6.417 -0.698 1.00 84.31 91 VAL A O 1
ATOM 725 N N . THR A 1 92 ? -1.756 -6.367 -1.759 1.00 81.88 92 THR A N 1
ATOM 726 C CA . THR A 1 92 ? -1.661 -5.004 -2.267 1.00 81.88 92 THR A CA 1
ATOM 727 C C . THR A 1 92 ? -2.874 -4.227 -1.779 1.00 81.88 92 THR A C 1
ATOM 729 O O . THR A 1 92 ? -4.007 -4.619 -2.066 1.00 81.88 92 THR A O 1
ATOM 732 N N . VAL A 1 93 ? -2.635 -3.147 -1.042 1.00 83.38 93 VAL A N 1
ATOM 733 C CA . VAL A 1 93 ? -3.670 -2.269 -0.495 1.00 83.38 93 VAL A CA 1
ATOM 734 C C . VAL A 1 93 ? -3.567 -0.906 -1.167 1.00 83.38 93 VAL A C 1
ATOM 736 O O . VAL A 1 93 ? -2.492 -0.318 -1.210 1.00 83.38 93 VAL A O 1
ATOM 739 N N . GLU A 1 94 ? -4.679 -0.417 -1.700 1.00 83.94 94 GLU A N 1
ATOM 740 C CA . GLU A 1 94 ? -4.838 0.954 -2.195 1.00 83.94 94 GLU A CA 1
ATOM 741 C C . GLU A 1 94 ? -5.725 1.703 -1.196 1.00 83.94 94 GLU A C 1
ATOM 743 O O . GLU A 1 94 ? -6.799 1.208 -0.829 1.00 83.94 94 GLU A O 1
ATOM 748 N N . GLY A 1 95 ? -5.274 2.860 -0.719 1.00 85.06 95 GLY A N 1
ATOM 749 C CA . GLY A 1 95 ? -5.931 3.593 0.360 1.00 85.06 95 GLY A CA 1
ATOM 750 C C . GLY A 1 95 ? -5.449 5.029 0.490 1.00 85.06 95 GLY A C 1
ATOM 751 O O . GLY A 1 95 ? -4.608 5.472 -0.284 1.00 85.06 95 GLY A O 1
ATOM 752 N N . THR A 1 96 ? -5.986 5.736 1.474 1.00 85.50 96 THR A N 1
ATOM 753 C CA . THR A 1 96 ? -5.660 7.136 1.757 1.00 85.50 96 THR A CA 1
ATOM 754 C C . THR A 1 96 ? -4.907 7.232 3.079 1.00 85.50 96 THR A C 1
ATOM 756 O O . THR A 1 96 ? -5.229 6.507 4.023 1.00 85.50 96 THR A O 1
ATOM 759 N N . VAL A 1 97 ? -3.887 8.089 3.146 1.00 85.81 97 VAL A N 1
ATOM 760 C CA . VAL A 1 97 ? -3.165 8.363 4.397 1.00 85.81 97 VAL A CA 1
ATOM 761 C C . VAL A 1 97 ? -4.006 9.280 5.278 1.00 85.81 97 VAL A C 1
ATOM 763 O O . VAL A 1 97 ? -4.284 10.421 4.913 1.00 85.81 97 VAL A O 1
ATOM 766 N N . GLU A 1 98 ? -4.376 8.793 6.457 1.00 84.00 98 GLU A N 1
ATOM 767 C CA . GLU A 1 98 ? -5.161 9.533 7.444 1.00 84.00 98 GLU A CA 1
ATOM 768 C C . GLU A 1 98 ? -4.481 9.502 8.817 1.00 84.00 98 GLU A C 1
ATOM 770 O O . GLU A 1 98 ? -3.647 8.646 9.113 1.00 84.00 98 GLU A O 1
ATOM 775 N N . GLU A 1 99 ? -4.836 10.448 9.685 1.00 81.62 99 GLU A N 1
ATOM 776 C CA . GLU A 1 99 ? -4.386 10.441 11.074 1.00 81.62 99 GLU A CA 1
ATOM 777 C C . GLU A 1 99 ? -5.431 9.763 11.964 1.00 81.62 99 GLU A C 1
ATOM 779 O O . GLU A 1 99 ? -6.556 10.244 12.120 1.00 81.62 99 GLU A O 1
ATOM 784 N N . TYR A 1 100 ? -5.044 8.660 12.602 1.00 75.81 100 TYR A N 1
ATOM 785 C CA . TYR A 1 100 ? -5.883 7.934 13.545 1.00 75.81 100 TYR A CA 1
ATOM 786 C C . TYR A 1 100 ? -5.138 7.736 14.869 1.00 75.81 100 TYR A C 1
ATOM 788 O O . TYR A 1 100 ? -3.989 7.310 14.921 1.00 75.81 100 TYR A O 1
ATOM 796 N N . GLN A 1 101 ? -5.783 8.109 15.980 1.00 75.44 101 GLN A N 1
ATOM 797 C CA . GLN A 1 101 ? -5.203 8.050 17.335 1.00 75.44 101 GLN A CA 1
ATOM 798 C C . GLN A 1 101 ? -3.829 8.746 17.490 1.00 75.44 101 GLN A C 1
ATOM 800 O O . GLN A 1 101 ? -3.014 8.342 18.320 1.00 75.44 101 GLN A O 1
ATOM 805 N N . GLY A 1 102 ? -3.585 9.819 16.730 1.00 77.12 102 GLY A N 1
ATOM 806 C CA . GLY A 1 102 ? -2.337 10.594 16.781 1.00 77.12 102 GLY A CA 1
ATOM 807 C C . GLY A 1 102 ? -1.165 9.951 16.034 1.00 77.12 102 GLY A C 1
ATOM 808 O O . GLY A 1 102 ? -0.013 10.306 16.283 1.00 77.12 102 GLY A O 1
ATOM 809 N N . LYS A 1 103 ? -1.439 8.972 15.163 1.00 80.62 103 LYS A N 1
ATOM 810 C CA . LYS A 1 103 ? -0.464 8.344 14.267 1.00 80.62 103 LYS A CA 1
ATOM 811 C C . LYS A 1 103 ? -1.002 8.349 12.841 1.00 80.62 103 LYS A C 1
ATOM 813 O O . LYS A 1 103 ? -2.207 8.228 12.634 1.00 80.62 103 LYS A O 1
ATOM 818 N N . LYS A 1 104 ? -0.106 8.486 11.862 1.00 82.31 104 LYS A N 1
ATOM 819 C CA . LYS A 1 104 ? -0.462 8.315 10.450 1.00 82.31 104 LYS A CA 1
ATOM 820 C C . LYS A 1 104 ? -0.682 6.834 10.160 1.00 82.31 104 LYS A C 1
ATOM 822 O O . LYS A 1 104 ? 0.191 6.016 10.442 1.00 82.31 104 LYS A O 1
ATOM 827 N N . GLU A 1 105 ? -1.832 6.517 9.591 1.00 83.88 105 GLU A N 1
ATOM 828 C CA . GLU A 1 105 ? -2.256 5.174 9.203 1.00 83.88 105 GLU A CA 1
ATOM 829 C C . GLU A 1 105 ? -2.855 5.220 7.792 1.00 83.88 105 GLU A C 1
ATOM 831 O O . GLU A 1 105 ? -3.193 6.287 7.278 1.00 83.88 105 GLU A O 1
ATOM 836 N N . VAL A 1 106 ? -2.988 4.062 7.140 1.00 83.62 106 VAL A N 1
ATOM 837 C CA . VAL A 1 106 ? -3.630 3.992 5.818 1.00 83.62 106 VAL A CA 1
ATOM 838 C C . VAL A 1 106 ? -5.025 3.411 5.928 1.00 83.62 106 VAL A C 1
ATOM 840 O O . VAL A 1 106 ? -5.203 2.264 6.345 1.00 83.62 106 VAL A O 1
ATOM 843 N N . VAL A 1 107 ? -6.013 4.184 5.485 1.00 85.31 107 VAL A N 1
ATOM 844 C CA . VAL A 1 107 ? -7.394 3.734 5.332 1.00 85.31 107 VAL A CA 1
ATOM 845 C C . VAL A 1 107 ? -7.552 3.102 3.954 1.00 85.31 107 VAL A C 1
ATOM 847 O O . VAL A 1 107 ? -7.584 3.771 2.923 1.00 85.31 107 VAL A O 1
ATOM 850 N N . GLY A 1 108 ? -7.595 1.772 3.924 1.00 81.12 108 GLY A N 1
ATOM 851 C CA . GLY A 1 108 ? -7.655 0.988 2.697 1.00 81.12 108 GLY A CA 1
ATOM 852 C C . GLY A 1 108 ? -9.044 1.003 2.057 1.00 81.12 108 GLY A C 1
ATOM 853 O O . GLY A 1 108 ? -10.029 0.591 2.671 1.00 81.12 108 GLY A O 1
ATOM 854 N N . ASN A 1 109 ? -9.098 1.385 0.782 1.00 82.25 109 ASN A N 1
ATOM 855 C CA . ASN A 1 109 ? -10.298 1.364 -0.056 1.00 82.25 109 ASN A CA 1
ATOM 856 C C . ASN A 1 109 ? -10.429 0.053 -0.835 1.00 82.25 109 ASN A C 1
ATOM 858 O O . ASN A 1 109 ? -11.533 -0.443 -1.074 1.00 82.25 109 ASN A O 1
ATOM 862 N N . LYS A 1 110 ? -9.292 -0.517 -1.245 1.00 79.88 110 LYS A N 1
ATOM 863 C CA . LYS A 1 110 ? -9.232 -1.743 -2.038 1.00 79.88 110 LYS A CA 1
ATOM 864 C C . LYS A 1 110 ? -8.080 -2.619 -1.579 1.00 79.88 110 LYS A C 1
ATOM 866 O O . LYS A 1 110 ? -6.966 -2.145 -1.383 1.00 79.88 110 LYS A O 1
ATOM 871 N N . LEU A 1 111 ? -8.355 -3.912 -1.458 1.00 81.94 111 LEU A N 1
ATOM 872 C CA . LEU A 1 111 ? -7.383 -4.917 -1.058 1.00 81.94 111 LEU A CA 1
ATOM 873 C C . LEU A 1 111 ? -7.379 -6.061 -2.070 1.00 81.94 111 LEU A C 1
ATOM 875 O O . LEU A 1 111 ? -8.431 -6.592 -2.423 1.00 81.94 111 LEU A O 1
ATOM 879 N N . VAL A 1 112 ? -6.190 -6.429 -2.541 1.00 82.88 112 VAL A N 1
ATOM 880 C CA . VAL A 1 112 ? -5.964 -7.548 -3.461 1.00 82.88 112 VAL A CA 1
ATOM 881 C C . VAL A 1 112 ? -5.000 -8.528 -2.804 1.00 82.88 112 VAL A C 1
ATOM 883 O O . VAL A 1 112 ? -3.876 -8.152 -2.476 1.00 82.88 112 VAL A O 1
ATOM 886 N N . VAL A 1 113 ? -5.438 -9.773 -2.633 1.00 81.25 113 VAL A N 1
ATOM 887 C CA . VAL A 1 113 ? -4.612 -10.889 -2.146 1.00 81.25 113 VAL A CA 1
ATOM 888 C C . VAL A 1 113 ? -4.009 -11.614 -3.354 1.00 81.25 113 VAL A C 1
ATOM 890 O O . VAL A 1 113 ? -4.711 -11.806 -4.350 1.00 81.25 113 VAL A O 1
ATOM 893 N N . ARG A 1 114 ? -2.720 -11.965 -3.299 1.00 70.06 114 ARG A N 1
ATOM 894 C CA . ARG A 1 114 ? -2.008 -12.720 -4.344 1.00 70.06 114 ARG A CA 1
ATOM 895 C C . ARG A 1 114 ? -1.577 -14.096 -3.870 1.00 70.06 114 ARG A C 1
ATOM 897 O O . ARG A 1 114 ? -1.191 -14.206 -2.688 1.00 70.06 114 ARG A O 1
#

Sequence (114 aa):
MEEGSLQKIAVTILISGLLFLLIYLNEVELERIQSLEDVPLDEEVKIAGMVTKLTKKDKVVFLTVEGLKTETMDIIFFPKEDIFINLGDHVTVEGTVEEYQGKKEVVGNKLVVR